Protein AF-A0A5B7V9D0-F1 (afdb_monomer)

Secondary structure (DSSP, 8-state):
-----------HHHHHHHTTPBPPPTTS---SS---BPPHHHHHHTHHHHHHHHHHHHHHHHHHHHH---------PPPEEEE-S-SSPPEEEE-HHHHHTSPPBPTTT-PBPEEPTT-

Mean predicted aligned error: 17.49 Å

Radius of gyration: 23.37 Å; Cα contacts (8 Å, |Δi|>4): 104; chains: 1; bounding box: 60×33×52 Å

Solvent-accessible surface area (backbone atoms only — not comparable to full-atom values): 7580 Å² total; per-residue (Å²): 140,86,81,82,81,74,84,82,68,87,48,71,59,55,56,25,48,77,74,62,25,42,51,64,59,94,83,56,83,85,76,76,92,76,67,56,49,74,37,72,70,51,46,61,76,40,43,70,61,52,50,53,50,51,58,56,46,48,59,54,48,55,56,50,59,74,69,56,74,76,86,67,86,70,71,86,48,79,66,36,40,29,30,37,90,50,90,75,62,51,73,48,77,41,39,57,62,64,60,69,76,48,87,49,63,36,96,81,83,66,43,63,46,39,80,38,94,92,97

Nearest PDB structures (foldseek):
  8dy7-assembly1_G  TM=3.493E-01  e=5.820E+00  Streptomyces venezuelae
  8jke-assembly1_G  TM=3.238E-01  e=8.431E+00  Streptomyces coelicolor A3(2)

Structure (mmCIF, N/CA/C/O backbone):
data_AF-A0A5B7V9D0-F1
#
_entry.id   AF-A0A5B7V9D0-F1
#
loop_
_atom_site.group_PDB
_atom_site.id
_atom_site.type_symbol
_atom_site.label_atom_id
_atom_site.label_alt_id
_atom_site.label_comp_id
_atom_site.label_asym_id
_atom_site.label_entity_id
_atom_site.label_seq_id
_atom_site.pdbx_PDB_ins_code
_atom_site.Cartn_x
_atom_site.Cartn_y
_atom_site.Cartn_z
_atom_site.occupancy
_atom_site.B_iso_or_equiv
_atom_site.auth_seq_id
_atom_site.auth_comp_id
_atom_site.auth_asym_id
_atom_site.auth_atom_id
_atom_site.pdbx_PDB_model_num
ATOM 1 N N . MET A 1 1 ? -43.481 -19.973 -16.300 1.00 34.50 1 MET A N 1
ATOM 2 C CA . MET A 1 1 ? -42.006 -20.054 -16.355 1.00 34.50 1 MET A CA 1
ATOM 3 C C . MET A 1 1 ? -41.466 -18.884 -15.557 1.00 34.50 1 MET A C 1
ATOM 5 O O . MET A 1 1 ? -41.600 -17.751 -15.993 1.00 34.50 1 MET A O 1
ATOM 9 N N . SER A 1 2 ? -41.018 -19.168 -14.335 1.00 39.28 2 SER A N 1
ATOM 10 C CA . SER A 1 2 ? -40.489 -18.188 -13.385 1.00 39.28 2 SER A CA 1
ATOM 11 C C . SER A 1 2 ? -38.986 -18.051 -13.614 1.00 39.28 2 SER A C 1
ATOM 13 O O . SER A 1 2 ? -38.296 -19.068 -13.671 1.00 39.28 2 SER A O 1
ATOM 15 N N . ALA A 1 3 ? -38.493 -16.824 -13.760 1.00 35.81 3 ALA A N 1
ATOM 16 C CA . ALA A 1 3 ? -37.072 -16.522 -13.667 1.00 35.81 3 ALA A CA 1
ATOM 17 C C . ALA A 1 3 ? -36.842 -15.879 -12.297 1.00 35.81 3 ALA A C 1
ATOM 19 O O . ALA A 1 3 ? -37.320 -14.777 -12.028 1.00 35.81 3 ALA A O 1
ATOM 20 N N . ALA A 1 4 ? -36.166 -16.622 -11.424 1.00 37.94 4 ALA A N 1
ATOM 21 C CA . ALA A 1 4 ? -35.742 -16.169 -10.113 1.00 37.94 4 ALA A CA 1
ATOM 22 C C . ALA A 1 4 ? -34.789 -14.976 -10.268 1.00 37.94 4 ALA A C 1
ATOM 24 O O . ALA A 1 4 ? -33.750 -15.088 -10.919 1.00 37.94 4 ALA A O 1
ATOM 25 N N . ALA A 1 5 ? -35.156 -13.841 -9.675 1.00 43.38 5 ALA A N 1
ATOM 26 C CA . ALA A 1 5 ? -34.247 -12.724 -9.486 1.00 43.38 5 ALA A CA 1
ATOM 27 C C . ALA A 1 5 ? -33.247 -13.120 -8.396 1.00 43.38 5 ALA A C 1
ATOM 29 O O . ALA A 1 5 ? -33.617 -13.342 -7.245 1.00 43.38 5 ALA A O 1
ATOM 30 N N . THR A 1 6 ? -31.995 -13.282 -8.801 1.00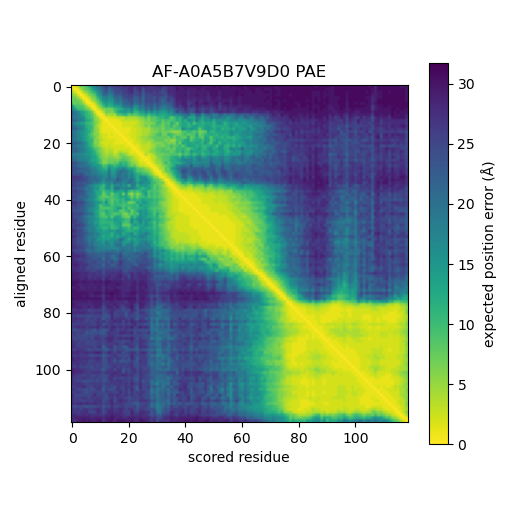 45.88 6 THR A N 1
ATOM 31 C CA . THR A 1 6 ? -30.872 -13.627 -7.940 1.00 45.88 6 THR A CA 1
ATOM 32 C C . THR A 1 6 ? -30.663 -12.544 -6.882 1.00 45.88 6 THR A C 1
ATOM 34 O O . THR A 1 6 ? -30.686 -11.352 -7.182 1.00 45.88 6 THR A O 1
ATOM 37 N N . ASP A 1 7 ? -30.462 -13.011 -5.656 1.00 46.22 7 ASP A N 1
ATOM 38 C CA . ASP A 1 7 ? -30.254 -12.294 -4.402 1.00 46.22 7 ASP A CA 1
ATOM 39 C C . ASP A 1 7 ? -29.370 -11.038 -4.549 1.00 46.22 7 ASP A C 1
ATOM 41 O O . ASP A 1 7 ? -28.152 -11.103 -4.755 1.00 46.22 7 ASP A O 1
ATOM 45 N N . ALA A 1 8 ? -30.005 -9.865 -4.495 1.00 44.28 8 ALA A N 1
ATOM 46 C CA . ALA A 1 8 ? -29.347 -8.572 -4.611 1.00 44.28 8 ALA A CA 1
ATOM 47 C C . ALA A 1 8 ? -28.701 -8.194 -3.270 1.00 44.28 8 ALA A C 1
ATOM 49 O O . ALA A 1 8 ? -29.288 -7.496 -2.449 1.00 44.28 8 ALA A O 1
ATOM 50 N N . GLY A 1 9 ? -27.475 -8.692 -3.103 1.00 45.41 9 GLY A N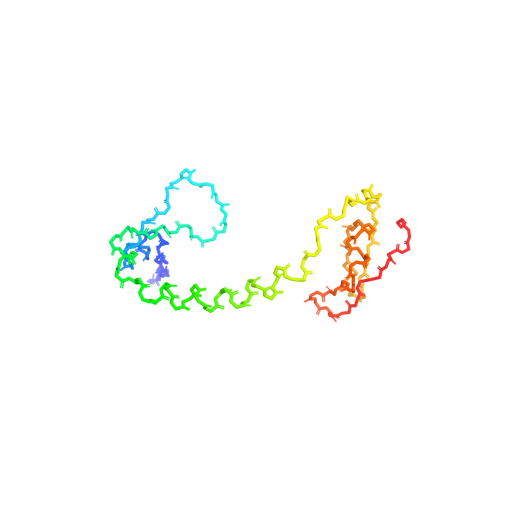 1
ATOM 51 C CA . GLY A 1 9 ? -26.400 -8.251 -2.215 1.00 45.41 9 GLY A CA 1
ATOM 52 C C . GLY A 1 9 ? -26.717 -7.191 -1.159 1.00 45.41 9 GLY A C 1
ATOM 53 O O . GLY A 1 9 ? -26.921 -6.012 -1.456 1.00 45.41 9 GLY A O 1
ATOM 54 N N . THR A 1 10 ? -26.590 -7.601 0.099 1.00 54.62 10 THR A N 1
ATOM 55 C CA . THR A 1 10 ? -26.489 -6.740 1.275 1.00 54.62 10 THR A CA 1
ATOM 56 C C . THR A 1 10 ? -25.542 -5.562 1.018 1.00 54.62 10 THR A C 1
ATOM 58 O O . THR A 1 10 ? -24.332 -5.729 0.857 1.00 54.62 10 THR A O 1
ATOM 61 N N . THR A 1 11 ? -26.084 -4.345 0.941 1.00 69.38 11 THR A N 1
ATOM 62 C CA . THR A 1 11 ? -25.272 -3.151 0.663 1.00 69.38 11 THR A CA 1
ATOM 63 C C . THR A 1 11 ? -24.327 -2.861 1.835 1.00 69.38 11 THR A C 1
ATOM 65 O O . THR A 1 11 ? -24.679 -3.057 2.996 1.00 69.38 11 THR A O 1
ATOM 68 N N . SER A 1 12 ? -23.125 -2.342 1.563 1.00 68.94 12 SER A N 1
ATOM 69 C CA . SER A 1 12 ? -22.139 -1.990 2.607 1.00 68.94 12 SER A CA 1
ATOM 70 C C . SER A 1 12 ? -22.708 -1.059 3.693 1.00 68.94 12 SER A C 1
ATOM 72 O O . SER A 1 12 ? -22.308 -1.150 4.850 1.00 68.94 12 SER A O 1
ATOM 74 N N . ALA A 1 13 ? -23.686 -0.214 3.350 1.00 74.81 13 ALA A N 1
ATOM 75 C CA . ALA A 1 13 ? -24.365 0.665 4.299 1.00 74.81 13 ALA A CA 1
ATOM 76 C C . ALA A 1 13 ? -25.325 -0.064 5.256 1.00 74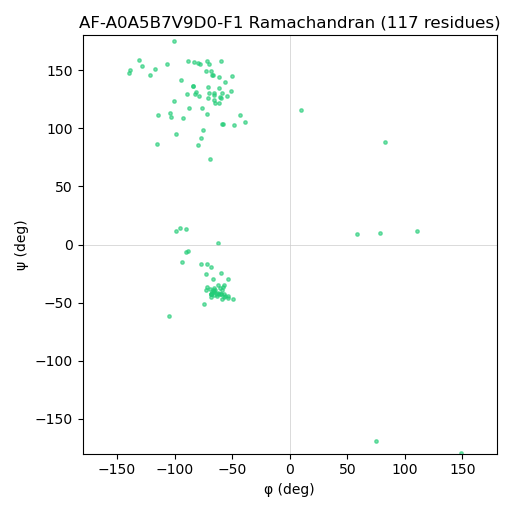.81 13 ALA A C 1
ATOM 78 O O . ALA A 1 13 ? -25.615 0.457 6.332 1.00 74.81 13 ALA A O 1
ATOM 79 N N . TYR A 1 14 ? -25.847 -1.228 4.863 1.00 81.06 14 TYR A N 1
ATOM 80 C CA . TYR A 1 14 ? -26.620 -2.097 5.746 1.00 81.06 14 TYR A CA 1
ATOM 81 C C . TYR A 1 14 ? -25.686 -2.815 6.723 1.00 81.06 14 TYR A C 1
ATOM 83 O O . TYR A 1 14 ? -25.868 -2.686 7.930 1.00 81.06 14 TYR A O 1
ATOM 91 N N . LEU A 1 15 ? -24.633 -3.462 6.204 1.00 78.00 15 LEU A N 1
ATOM 92 C CA . LEU A 1 15 ? -23.652 -4.187 7.023 1.00 78.00 15 LEU A CA 1
ATOM 93 C C . LEU A 1 15 ? -23.004 -3.280 8.070 1.00 78.00 15 LEU A C 1
ATOM 95 O O . LEU A 1 15 ? -22.894 -3.671 9.223 1.00 78.00 15 LEU A O 1
ATOM 99 N N . ALA A 1 16 ? -22.632 -2.049 7.696 1.00 77.38 16 ALA A N 1
ATOM 100 C CA . ALA A 1 16 ? -22.058 -1.089 8.636 1.00 77.38 16 ALA A CA 1
ATOM 101 C C . ALA A 1 16 ? -22.981 -0.843 9.840 1.00 77.38 16 ALA A C 1
ATOM 103 O O . ALA A 1 16 ? -22.521 -0.884 10.974 1.00 77.38 16 ALA A O 1
ATOM 104 N N . ARG A 1 17 ? -24.289 -0.660 9.617 1.00 84.38 17 ARG A N 1
ATOM 105 C CA . ARG A 1 17 ? -25.246 -0.434 10.712 1.00 84.38 17 ARG A CA 1
ATOM 106 C C . ARG A 1 17 ? -25.456 -1.672 11.572 1.00 84.38 17 ARG A C 1
ATOM 108 O O . ARG A 1 17 ? -25.592 -1.530 12.780 1.00 84.38 17 ARG A O 1
ATOM 115 N N . GLU A 1 18 ? -25.488 -2.853 10.960 1.00 83.12 18 GLU A N 1
ATOM 116 C CA . GLU A 1 18 ? -25.666 -4.127 11.667 1.00 83.12 18 GLU A CA 1
ATOM 117 C C . GLU A 1 18 ? -24.579 -4.347 12.726 1.00 83.12 18 GLU A C 1
ATOM 119 O O . GLU A 1 18 ? -24.871 -4.813 13.823 1.00 83.12 18 GLU A O 1
ATOM 124 N N . VAL A 1 19 ? -23.345 -3.923 12.438 1.00 80.75 19 VAL A N 1
ATOM 125 C CA . VAL A 1 19 ? -22.214 -4.008 13.376 1.00 80.75 19 VAL A CA 1
ATOM 126 C C . VAL A 1 19 ? -21.977 -2.721 14.187 1.00 80.75 19 VAL A C 1
ATOM 128 O O . VAL A 1 19 ? -20.918 -2.561 14.786 1.00 80.75 19 VAL A O 1
ATOM 131 N N . GLY A 1 20 ? -22.934 -1.783 14.205 1.00 78.25 20 GLY A N 1
ATOM 132 C CA . GLY A 1 20 ? -22.861 -0.548 15.005 1.00 78.25 20 GLY A CA 1
ATOM 133 C C . GLY A 1 20 ? -21.971 0.569 14.434 1.00 78.25 20 GLY A C 1
ATOM 134 O O . GLY A 1 20 ? -21.723 1.576 15.099 1.00 78.25 20 GLY A O 1
ATOM 135 N N . LEU A 1 21 ? -21.499 0.433 13.197 1.00 79.12 21 LEU A N 1
ATOM 136 C CA . LEU A 1 21 ? -20.672 1.430 12.520 1.00 79.12 21 LEU A CA 1
ATOM 137 C C . LEU A 1 21 ? -21.512 2.471 11.771 1.00 79.12 21 LEU A C 1
ATOM 139 O O . LEU A 1 21 ? -22.648 2.229 11.351 1.00 79.12 21 LEU A O 1
ATOM 143 N N . LEU A 1 22 ? -20.911 3.638 11.528 1.00 79.69 22 LEU A N 1
ATOM 144 C CA . LEU A 1 22 ? -21.506 4.647 10.657 1.00 79.69 22 LEU A CA 1
ATOM 145 C C . LEU A 1 22 ? -21.207 4.327 9.186 1.00 79.69 22 LEU A C 1
ATOM 147 O O . LEU A 1 22 ? -20.043 4.118 8.833 1.00 79.69 22 LEU A O 1
ATOM 151 N N . PRO A 1 23 ? -22.224 4.310 8.305 1.00 77.38 23 PRO A N 1
ATOM 152 C CA . PRO A 1 23 ? -21.996 4.150 6.877 1.00 77.38 23 PRO A CA 1
ATOM 153 C C . PRO A 1 23 ? -21.285 5.389 6.300 1.00 77.38 23 PRO A C 1
ATOM 155 O O . PRO A 1 23 ? -21.525 6.503 6.779 1.00 77.38 23 PRO A O 1
ATOM 158 N N . PRO A 1 24 ? -20.465 5.227 5.246 1.00 70.88 24 PRO A N 1
ATOM 159 C CA . PRO A 1 24 ? -19.797 6.351 4.597 1.00 70.88 24 PRO A CA 1
ATOM 160 C C . PRO A 1 24 ? -20.819 7.337 4.020 1.00 70.88 24 PRO A C 1
ATOM 162 O O . PRO A 1 24 ? -21.870 6.939 3.499 1.00 70.88 24 PRO A O 1
ATOM 165 N N . ARG A 1 25 ? -20.511 8.635 4.076 1.00 73.38 25 ARG A N 1
ATOM 166 C CA . ARG A 1 25 ? -21.311 9.657 3.397 1.00 73.38 25 ARG A CA 1
ATOM 167 C C . ARG A 1 25 ? -21.053 9.564 1.901 1.00 73.38 25 ARG A C 1
ATOM 169 O O . ARG A 1 25 ? -19.958 9.250 1.446 1.00 73.38 25 ARG A O 1
ATOM 176 N N . ARG A 1 26 ? -22.062 9.917 1.104 1.00 67.38 26 ARG A N 1
ATOM 177 C CA . ARG A 1 26 ? -21.962 9.890 -0.365 1.00 67.38 26 ARG A CA 1
ATOM 178 C C . ARG A 1 26 ? -20.852 10.801 -0.914 1.00 67.38 26 ARG A C 1
ATOM 180 O O . ARG A 1 26 ? -20.382 10.574 -2.021 1.00 67.38 26 ARG A O 1
ATOM 187 N N . SER A 1 27 ? -20.475 11.831 -0.160 1.00 70.62 27 SER A N 1
ATOM 188 C CA . SER A 1 27 ? -19.430 12.801 -0.493 1.00 70.62 27 SER A CA 1
ATOM 189 C C . SER A 1 27 ? -18.026 12.396 -0.040 1.00 70.62 27 SER A C 1
ATOM 191 O O . SER A 1 27 ? -17.085 13.131 -0.328 1.00 70.62 27 SER A O 1
ATOM 193 N N . ASP A 1 28 ? -17.874 11.298 0.703 1.00 63.88 28 ASP A N 1
ATOM 194 C CA . ASP A 1 28 ? -16.568 10.909 1.228 1.00 63.88 28 ASP A CA 1
ATOM 195 C C . ASP A 1 28 ? -15.667 10.418 0.078 1.00 63.88 28 ASP A C 1
ATOM 197 O O . ASP A 1 28 ? -16.134 9.679 -0.798 1.00 63.88 28 ASP A O 1
ATOM 201 N N . PRO A 1 29 ? -14.387 10.835 0.031 1.00 55.28 29 PRO A N 1
ATOM 202 C CA . PRO A 1 29 ? -13.472 10.423 -1.024 1.00 55.28 29 PRO A CA 1
ATOM 203 C C . PRO A 1 29 ? -13.329 8.898 -1.036 1.00 55.28 29 PRO A C 1
ATOM 205 O O . PRO A 1 29 ? -13.018 8.266 -0.027 1.00 55.28 29 PRO A O 1
ATOM 208 N N . PHE A 1 30 ? -13.573 8.297 -2.201 1.00 53.78 30 PHE A N 1
ATOM 209 C CA . PHE A 1 30 ? -13.547 6.849 -2.366 1.00 53.78 30 PHE A CA 1
ATOM 210 C C . PHE A 1 30 ? -12.102 6.333 -2.384 1.00 53.78 30 PHE A C 1
ATOM 212 O O . PHE A 1 30 ? -11.433 6.363 -3.417 1.00 53.78 30 PHE A O 1
ATOM 219 N N . VAL A 1 31 ? -11.625 5.836 -1.242 1.00 53.69 31 VAL A N 1
ATOM 220 C CA . VAL A 1 31 ? -10.353 5.111 -1.121 1.00 53.69 31 VAL A CA 1
ATOM 221 C C . VAL A 1 31 ? -10.662 3.669 -0.709 1.00 53.69 31 VAL A C 1
ATOM 223 O O . VAL A 1 31 ? -10.713 3.331 0.467 1.00 53.69 31 VAL A O 1
ATOM 226 N N . GLY A 1 32 ? -10.926 2.801 -1.689 1.00 56.44 32 GLY A N 1
ATOM 227 C CA . GLY A 1 32 ? -11.216 1.382 -1.441 1.00 56.44 32 GLY A CA 1
ATOM 228 C C . GLY A 1 32 ? -12.619 1.093 -0.880 1.00 56.44 32 GLY A C 1
ATOM 229 O O . GLY A 1 32 ? -13.523 1.926 -0.920 1.00 56.44 32 GLY A O 1
ATOM 230 N N . ARG A 1 33 ? -12.837 -0.151 -0.426 1.00 48.91 33 ARG A N 1
ATOM 231 C CA . ARG A 1 33 ? -14.149 -0.638 0.030 1.00 48.91 33 ARG A CA 1
ATOM 232 C C . ARG A 1 33 ? -14.290 -0.441 1.546 1.00 48.91 33 ARG A C 1
ATOM 234 O O . ARG A 1 33 ? -13.702 -1.197 2.303 1.00 48.91 33 ARG A O 1
ATOM 241 N N . ALA A 1 34 ? -15.141 0.514 1.925 1.00 51.44 34 ALA A N 1
ATOM 242 C CA . ALA A 1 34 ? -15.694 0.771 3.262 1.00 51.44 34 ALA A CA 1
ATOM 243 C C . ALA A 1 34 ? -14.822 1.581 4.247 1.00 51.44 34 ALA A C 1
ATOM 245 O O . ALA A 1 34 ? -14.153 1.039 5.119 1.00 51.44 34 ALA A O 1
ATOM 246 N N . HIS A 1 35 ? -14.955 2.912 4.187 1.00 58.03 35 HIS A N 1
ATOM 247 C CA . HIS A 1 35 ? -14.794 3.757 5.372 1.00 58.03 35 HIS A CA 1
ATOM 248 C C . HIS A 1 35 ? -16.058 3.639 6.225 1.00 58.03 35 HIS A C 1
ATOM 250 O O . HIS A 1 35 ? -17.034 4.356 6.019 1.00 58.03 35 HIS A O 1
ATOM 256 N N . SER A 1 36 ? -16.056 2.704 7.162 1.00 61.19 36 SER A N 1
ATOM 257 C CA . SER A 1 36 ? -17.032 2.678 8.245 1.00 61.19 36 SER A CA 1
ATOM 258 C C . SER A 1 36 ? -16.342 3.169 9.509 1.00 61.19 36 SER A C 1
ATOM 260 O O . SER A 1 36 ? -15.388 2.555 9.982 1.00 61.19 36 SER A O 1
ATOM 262 N N . ILE A 1 37 ? -16.779 4.328 9.997 1.00 70.75 37 ILE A N 1
ATOM 263 C CA . ILE A 1 37 ? -16.205 4.976 11.177 1.00 70.75 37 ILE A CA 1
ATOM 264 C C . ILE A 1 37 ? -16.808 4.314 12.418 1.00 70.75 37 ILE A C 1
ATOM 266 O O . ILE A 1 37 ? -18.029 4.145 12.507 1.00 70.75 37 ILE A O 1
ATOM 270 N N . LEU A 1 38 ? -15.943 3.938 13.361 1.00 79.25 38 LEU A N 1
ATOM 271 C CA . LEU A 1 38 ? -16.338 3.455 14.680 1.00 79.25 38 LEU A CA 1
ATOM 272 C C . LEU A 1 38 ? -16.888 4.643 15.480 1.00 79.25 38 LEU A C 1
ATOM 274 O O . LEU A 1 38 ? -16.235 5.679 15.571 1.00 79.25 38 LEU A O 1
ATOM 278 N N . THR A 1 39 ? -18.100 4.523 16.019 1.00 82.25 39 THR A N 1
ATOM 279 C CA . THR A 1 39 ? -18.635 5.543 16.935 1.00 82.25 39 THR A CA 1
ATOM 280 C C . THR A 1 39 ? -17.905 5.476 18.274 1.00 82.25 39 THR A C 1
ATOM 282 O O . THR A 1 39 ? -17.402 4.415 18.633 1.00 82.25 39 THR A O 1
ATOM 285 N N . ASP A 1 40 ? -17.909 6.559 19.055 1.00 84.88 40 ASP A N 1
ATOM 286 C CA . ASP A 1 40 ? -17.287 6.568 20.391 1.00 84.88 40 ASP A CA 1
ATOM 287 C C . ASP A 1 40 ? -17.867 5.478 21.309 1.00 84.88 40 ASP A C 1
ATOM 289 O O . ASP A 1 40 ? -17.154 4.860 22.096 1.00 84.88 40 ASP A O 1
ATOM 293 N N . THR A 1 41 ? -19.165 5.191 21.178 1.00 86.50 41 THR A N 1
ATOM 294 C CA . THR A 1 41 ? -19.840 4.141 21.950 1.00 86.50 41 THR A CA 1
ATOM 295 C C . THR A 1 41 ? -19.368 2.739 21.563 1.00 86.50 41 THR A C 1
ATOM 297 O O . THR A 1 41 ? -19.131 1.911 22.441 1.00 86.50 41 THR A O 1
ATOM 300 N N . GLU A 1 42 ? -19.206 2.457 20.268 1.00 87.56 42 GLU A N 1
ATOM 301 C CA . GLU A 1 42 ? -18.647 1.174 19.825 1.00 87.56 42 GLU A CA 1
ATOM 302 C C . GLU A 1 42 ? -17.147 1.083 20.129 1.00 87.56 42 GLU A C 1
ATOM 304 O O . GLU A 1 42 ? -16.676 0.032 20.552 1.00 87.56 42 GLU A O 1
ATOM 309 N N . ALA A 1 43 ? -16.402 2.185 20.015 1.00 85.75 43 ALA A N 1
ATOM 310 C CA . ALA A 1 43 ? -15.001 2.243 20.422 1.00 85.75 43 ALA A CA 1
ATOM 311 C C . ALA A 1 43 ? -14.840 1.870 21.898 1.00 85.75 43 ALA A C 1
ATOM 313 O O . ALA A 1 43 ? -14.017 1.017 22.224 1.00 85.75 43 ALA A O 1
ATOM 314 N N . ALA A 1 44 ? -15.697 2.413 22.769 1.00 91.19 44 ALA A N 1
ATOM 315 C CA . ALA A 1 44 ? -15.714 2.064 24.183 1.00 91.19 44 ALA A CA 1
ATOM 316 C C . ALA A 1 44 ? -15.981 0.565 24.409 1.00 91.19 44 ALA A C 1
ATOM 318 O O . ALA A 1 44 ? -15.292 -0.059 25.217 1.00 91.19 44 ALA A O 1
ATOM 319 N N . ARG A 1 45 ? -16.924 -0.036 23.664 1.00 92.81 45 ARG A N 1
ATOM 320 C CA . ARG A 1 45 ? -17.229 -1.478 23.747 1.00 92.81 45 ARG A CA 1
ATOM 321 C C . ARG A 1 45 ? -16.024 -2.352 23.392 1.00 92.81 45 ARG A C 1
ATOM 323 O O . ARG A 1 45 ? -15.837 -3.396 24.008 1.00 92.81 45 ARG A O 1
ATOM 330 N N . TRP A 1 46 ? -15.222 -1.937 22.415 1.00 90.62 46 TRP A N 1
ATOM 331 C CA . TRP A 1 46 ? -14.090 -2.715 21.900 1.00 90.62 46 TRP A CA 1
ATOM 332 C C . TRP A 1 46 ? -12.728 -2.292 22.468 1.00 90.62 46 TRP A C 1
ATOM 334 O O . TRP A 1 46 ? -11.703 -2.750 21.964 1.00 90.62 46 TRP A O 1
ATOM 344 N N . THR A 1 47 ? -12.699 -1.465 23.519 1.00 94.00 47 THR A N 1
ATOM 345 C CA . THR A 1 47 ? -11.469 -0.872 24.082 1.00 94.00 47 THR A CA 1
ATOM 346 C C . THR A 1 47 ? -10.368 -1.901 24.342 1.00 94.00 47 THR A C 1
ATOM 348 O O . THR A 1 47 ? -9.226 -1.692 23.934 1.00 94.00 47 THR A O 1
ATOM 351 N N . ASP A 1 48 ? -10.699 -3.035 24.961 1.00 93.81 48 ASP A N 1
ATOM 352 C CA . ASP A 1 48 ? -9.710 -4.063 25.311 1.00 93.81 48 ASP A CA 1
ATOM 353 C C . ASP A 1 48 ? -9.108 -4.731 24.065 1.00 93.81 48 ASP A C 1
ATOM 355 O O . ASP A 1 48 ? -7.903 -4.973 23.994 1.00 93.81 48 ASP A O 1
ATOM 359 N N . VAL A 1 49 ? -9.937 -4.984 23.047 1.00 94.75 49 VAL A N 1
ATOM 360 C CA . VAL A 1 49 ? -9.504 -5.570 21.769 1.00 94.75 49 VAL A CA 1
ATOM 361 C C . VAL A 1 49 ? -8.630 -4.586 20.999 1.00 94.75 49 VAL A C 1
ATOM 363 O O . VAL A 1 49 ? -7.575 -4.973 20.502 1.00 94.75 49 VAL A O 1
ATOM 366 N N . ILE A 1 50 ? -9.039 -3.316 20.931 1.00 89.81 50 ILE A N 1
ATOM 367 C CA . ILE A 1 50 ? -8.257 -2.244 20.303 1.00 89.81 50 ILE A CA 1
ATOM 368 C C . ILE A 1 50 ? -6.895 -2.130 20.994 1.00 89.81 50 ILE A C 1
ATOM 370 O O . ILE A 1 50 ? -5.870 -2.168 20.324 1.00 89.81 50 ILE A O 1
ATOM 374 N N . THR A 1 51 ? -6.873 -2.119 22.329 1.00 92.69 51 THR A N 1
ATOM 375 C CA . THR A 1 51 ? -5.635 -2.050 23.122 1.00 92.69 51 THR A CA 1
ATOM 376 C C . THR A 1 51 ? -4.709 -3.237 22.840 1.00 92.69 51 THR A C 1
ATOM 378 O O . THR A 1 51 ? -3.502 -3.060 22.672 1.00 92.69 51 THR A O 1
ATOM 381 N N . ALA A 1 52 ? -5.251 -4.455 22.746 1.00 91.06 52 ALA A N 1
ATOM 382 C CA . ALA A 1 52 ? -4.463 -5.641 22.413 1.00 91.06 52 ALA A CA 1
ATOM 383 C C . ALA A 1 52 ? -3.894 -5.585 20.982 1.00 91.06 52 ALA A C 1
ATOM 385 O O . ALA A 1 52 ? -2.740 -5.960 20.758 1.00 91.06 52 ALA A O 1
ATOM 386 N N . LEU A 1 53 ? -4.683 -5.099 20.018 1.00 90.50 53 LEU A N 1
ATOM 387 C CA . LEU A 1 53 ? -4.243 -4.909 18.636 1.00 90.50 53 LEU A CA 1
ATOM 388 C C . LEU A 1 53 ? -3.161 -3.834 18.529 1.00 90.50 53 LEU A C 1
ATOM 390 O O . LEU A 1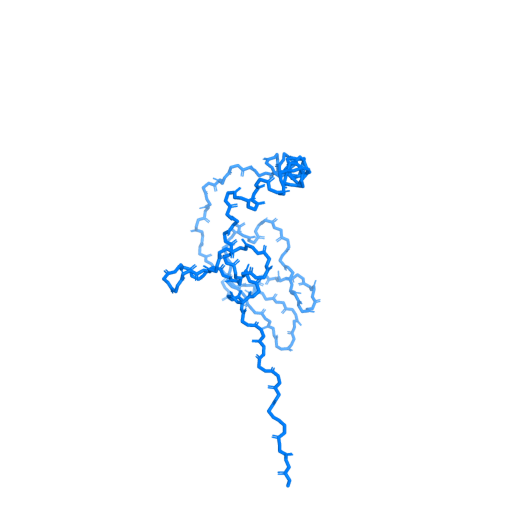 53 ? -2.162 -4.068 17.855 1.00 90.50 53 LEU A O 1
ATOM 394 N N . ASP A 1 54 ? -3.311 -2.708 19.225 1.00 89.50 54 ASP A N 1
ATOM 395 C CA . ASP A 1 54 ? -2.314 -1.635 19.257 1.00 89.50 54 ASP A CA 1
ATOM 396 C C . ASP A 1 54 ? -0.995 -2.118 19.868 1.00 89.50 54 ASP A C 1
ATOM 398 O O . ASP A 1 54 ? 0.076 -1.847 19.324 1.00 89.50 54 ASP A O 1
ATOM 402 N N . ALA A 1 55 ? -1.051 -2.906 20.946 1.00 87.44 55 ALA A N 1
ATOM 403 C CA . ALA A 1 55 ? 0.138 -3.511 21.542 1.00 87.44 55 ALA A CA 1
ATOM 404 C C . ALA A 1 55 ? 0.859 -4.458 20.563 1.00 87.44 55 ALA A C 1
ATOM 406 O O . ALA A 1 55 ? 2.085 -4.412 20.440 1.00 87.44 55 ALA A O 1
ATOM 407 N N . ALA A 1 56 ? 0.115 -5.286 19.823 1.00 84.44 56 ALA A N 1
ATOM 408 C CA . ALA A 1 56 ? 0.683 -6.164 18.799 1.00 84.44 56 ALA A CA 1
ATOM 409 C C . ALA A 1 56 ? 1.241 -5.377 17.598 1.00 84.44 56 ALA A C 1
ATOM 411 O O . ALA A 1 56 ? 2.322 -5.687 17.087 1.00 84.44 56 ALA A O 1
ATOM 412 N N . ALA A 1 57 ? 0.526 -4.338 17.161 1.00 79.56 57 ALA A N 1
ATOM 413 C CA . ALA A 1 57 ? 0.931 -3.464 16.071 1.00 79.56 57 ALA A CA 1
ATOM 414 C C . ALA A 1 57 ? 2.191 -2.670 16.426 1.00 79.56 57 ALA A C 1
ATOM 416 O O . ALA A 1 57 ? 3.054 -2.516 15.568 1.00 79.56 57 ALA A O 1
ATOM 417 N N . ALA A 1 58 ? 2.352 -2.228 17.676 1.00 79.44 58 ALA A N 1
ATOM 418 C CA . ALA A 1 58 ? 3.532 -1.498 18.133 1.00 79.44 58 ALA A CA 1
ATOM 419 C C . ALA A 1 58 ? 4.828 -2.302 17.940 1.00 79.44 58 ALA A C 1
ATOM 421 O O . ALA A 1 58 ? 5.830 -1.746 17.495 1.00 79.44 58 ALA A O 1
ATOM 422 N N . VAL A 1 59 ? 4.800 -3.618 18.177 1.00 74.25 59 VAL A N 1
ATOM 423 C CA . VAL A 1 59 ? 5.956 -4.506 17.948 1.00 74.25 59 VAL A CA 1
ATOM 424 C C . VAL A 1 59 ? 6.344 -4.542 16.466 1.00 74.25 59 VAL A C 1
ATOM 426 O O . VAL A 1 59 ? 7.521 -4.433 16.122 1.00 74.25 59 VAL A O 1
ATOM 429 N N . GLN A 1 60 ? 5.356 -4.648 15.574 1.00 68.94 60 GLN A N 1
ATOM 430 C CA . GLN A 1 60 ? 5.577 -4.672 14.124 1.00 68.94 60 GLN A CA 1
ATOM 431 C C . GLN A 1 60 ? 5.974 -3.296 13.579 1.00 68.94 60 GLN A C 1
ATOM 433 O O . GLN A 1 60 ? 6.848 -3.194 12.722 1.00 68.94 60 GLN A O 1
ATOM 438 N N . LEU A 1 61 ? 5.368 -2.228 14.098 1.00 68.62 61 LEU A N 1
ATOM 439 C CA . LEU A 1 61 ? 5.660 -0.853 13.716 1.00 68.62 61 LEU A CA 1
ATOM 440 C C . LEU A 1 61 ? 7.077 -0.468 14.132 1.00 68.62 61 LEU A C 1
ATOM 442 O O . LEU A 1 61 ? 7.787 0.149 13.348 1.00 68.62 61 LEU A O 1
ATOM 446 N N . GLN A 1 62 ? 7.524 -0.871 15.320 1.00 61.97 62 GLN A N 1
ATOM 447 C CA . GLN A 1 62 ? 8.890 -0.626 15.767 1.00 61.97 62 GLN A CA 1
ATOM 448 C C . GLN A 1 62 ? 9.911 -1.367 14.891 1.00 61.97 62 GLN A C 1
ATOM 450 O O . GLN A 1 62 ? 10.929 -0.782 14.523 1.00 61.97 62 GLN A O 1
ATOM 455 N N . ALA A 1 63 ? 9.608 -2.602 14.477 1.00 61.03 63 ALA A N 1
ATOM 456 C CA . ALA A 1 63 ? 10.418 -3.324 13.497 1.00 61.03 63 ALA A CA 1
ATOM 457 C C . ALA A 1 63 ? 10.428 -2.623 12.124 1.00 61.03 63 ALA A C 1
ATOM 459 O O . ALA A 1 63 ? 11.486 -2.464 11.522 1.00 61.03 63 ALA A O 1
ATOM 460 N N . ALA A 1 64 ? 9.278 -2.136 11.650 1.00 59.94 64 ALA A N 1
ATOM 461 C CA . ALA A 1 64 ? 9.161 -1.445 10.367 1.00 59.94 64 ALA A CA 1
ATOM 462 C C . ALA A 1 64 ? 9.863 -0.075 10.358 1.00 59.94 64 ALA A C 1
ATOM 464 O O . ALA A 1 64 ? 10.571 0.244 9.406 1.00 59.94 64 ALA A O 1
ATOM 465 N N . VAL A 1 65 ? 9.725 0.722 11.422 1.00 59.94 65 VAL A N 1
ATOM 466 C CA . VAL A 1 65 ? 10.365 2.043 11.558 1.00 59.94 65 VAL A CA 1
ATOM 467 C C . VAL A 1 65 ? 11.890 1.921 11.555 1.00 59.94 65 VAL A C 1
ATOM 469 O O . VAL A 1 65 ? 12.557 2.773 10.977 1.00 59.94 65 VAL A O 1
ATOM 472 N N . GLN A 1 66 ? 12.457 0.850 12.119 1.00 56.97 66 GLN A N 1
ATOM 473 C CA . GLN A 1 66 ? 13.905 0.618 12.050 1.00 56.97 66 GLN A CA 1
ATOM 474 C C . GLN A 1 66 ? 14.406 0.195 10.661 1.00 56.97 66 GLN A C 1
ATOM 476 O O . GLN A 1 66 ? 15.600 0.304 10.393 1.00 56.97 66 GLN A O 1
ATOM 481 N N . MET A 1 67 ? 13.523 -0.254 9.766 1.00 55.50 67 MET A N 1
ATOM 482 C CA . MET A 1 67 ? 13.891 -0.682 8.412 1.00 55.50 67 MET A CA 1
ATOM 483 C C . MET A 1 67 ? 13.762 0.421 7.355 1.00 55.50 67 MET A C 1
ATOM 485 O O . MET A 1 67 ? 14.298 0.267 6.257 1.00 55.50 67 MET A O 1
ATOM 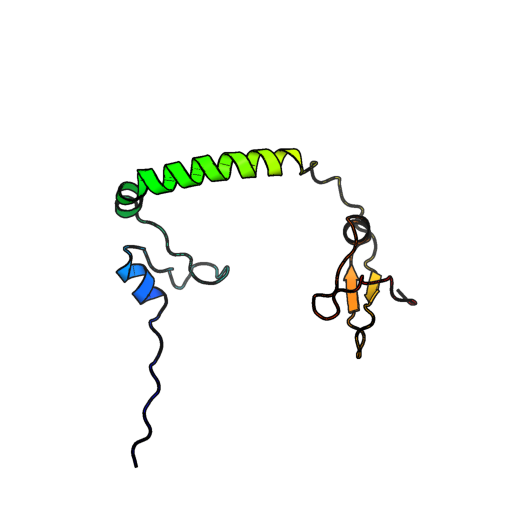489 N N . VAL A 1 68 ? 13.070 1.527 7.646 1.00 54.59 68 VAL A N 1
ATOM 490 C CA . VAL A 1 68 ? 12.856 2.603 6.669 1.00 54.59 68 VAL A CA 1
ATOM 491 C C . VAL A 1 68 ? 13.862 3.727 6.906 1.00 54.59 68 VAL A C 1
ATOM 493 O O . VAL A 1 68 ? 13.645 4.631 7.711 1.00 54.59 68 VAL A O 1
ATOM 496 N N . GLU A 1 69 ? 14.973 3.691 6.170 1.00 53.78 69 GLU A N 1
ATOM 497 C CA . GLU A 1 69 ? 15.814 4.875 5.985 1.00 53.78 69 GLU A CA 1
ATOM 498 C C . GLU A 1 69 ? 14.970 6.021 5.402 1.00 53.78 69 GLU A C 1
ATOM 500 O O . GLU A 1 69 ? 14.134 5.805 4.519 1.00 53.78 69 GLU A O 1
ATOM 505 N N . ALA A 1 70 ? 15.191 7.248 5.890 1.00 57.72 70 ALA A N 1
ATOM 506 C CA . ALA A 1 70 ? 14.516 8.437 5.376 1.00 57.72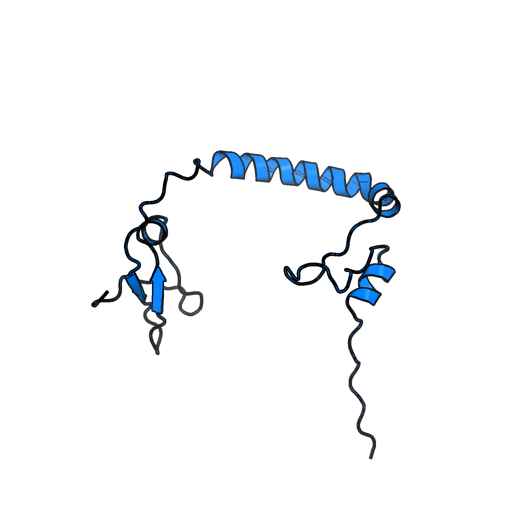 70 ALA A CA 1
ATOM 507 C C . ALA A 1 70 ? 14.620 8.495 3.839 1.00 57.72 70 ALA A C 1
ATOM 509 O O . ALA A 1 70 ? 15.662 8.104 3.299 1.00 57.72 70 ALA A O 1
ATOM 510 N N . PRO A 1 71 ? 13.595 8.999 3.120 1.00 57.22 71 PRO A N 1
ATOM 511 C CA . PRO A 1 71 ? 13.633 9.059 1.667 1.00 57.22 71 PRO A CA 1
ATOM 512 C C . PRO A 1 71 ? 14.851 9.873 1.231 1.00 57.22 71 PRO A C 1
ATOM 514 O O . PRO A 1 71 ? 14.866 11.101 1.323 1.00 57.22 71 PRO A O 1
ATOM 517 N N . ARG A 1 72 ? 15.899 9.188 0.764 1.00 58.12 72 ARG A N 1
ATOM 518 C CA . ARG A 1 72 ? 17.005 9.843 0.0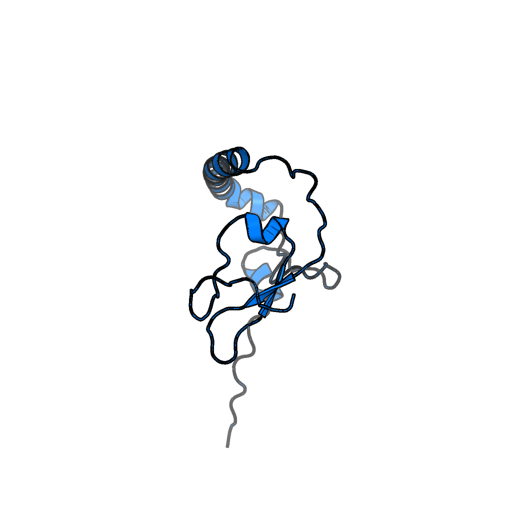70 1.00 58.12 72 ARG A CA 1
ATOM 519 C C . ARG A 1 72 ? 16.375 10.528 -1.133 1.00 58.12 72 ARG A C 1
ATOM 521 O O . ARG A 1 72 ? 15.577 9.900 -1.828 1.00 58.12 72 ARG A O 1
ATOM 528 N N . THR A 1 73 ? 16.678 11.806 -1.347 1.00 56.69 73 THR A N 1
ATOM 529 C CA . THR A 1 73 ? 16.184 12.579 -2.492 1.00 56.69 73 THR A CA 1
ATOM 530 C C . THR A 1 73 ? 16.407 11.761 -3.763 1.00 56.69 73 THR A C 1
ATOM 532 O O . THR A 1 73 ? 17.532 11.572 -4.226 1.00 56.69 73 THR A O 1
ATOM 535 N N . ALA A 1 74 ? 15.335 11.148 -4.270 1.00 58.41 74 ALA A N 1
ATOM 536 C CA . ALA A 1 74 ? 15.462 10.173 -5.336 1.00 58.41 74 ALA A CA 1
ATOM 537 C C . ALA A 1 74 ? 15.960 10.903 -6.583 1.00 58.41 74 ALA A C 1
ATOM 539 O O . ALA A 1 74 ? 15.393 11.922 -6.986 1.00 58.41 74 ALA A O 1
ATOM 540 N N . ARG A 1 75 ? 17.010 10.376 -7.222 1.00 59.44 75 ARG A N 1
ATOM 541 C CA . ARG A 1 75 ? 17.361 10.780 -8.585 1.00 59.44 75 ARG A CA 1
ATOM 542 C C . ARG A 1 75 ? 16.146 10.486 -9.466 1.00 59.44 75 ARG A C 1
ATOM 544 O O . ARG A 1 75 ? 15.881 9.332 -9.799 1.00 59.44 75 ARG A O 1
ATOM 551 N N . SER A 1 76 ? 15.399 11.527 -9.829 1.00 61.16 76 SER A N 1
ATOM 552 C CA . SER A 1 76 ? 14.360 11.471 -10.858 1.00 61.16 76 SER A CA 1
ATOM 553 C C . SER A 1 76 ? 15.038 11.282 -12.219 1.00 61.16 76 SER A C 1
ATOM 555 O O . SER A 1 76 ? 15.176 12.221 -12.998 1.00 61.16 76 SER A O 1
ATOM 557 N N . GLY A 1 77 ? 15.542 10.076 -12.476 1.00 73.00 77 GLY A N 1
ATOM 558 C CA . GLY A 1 77 ? 16.054 9.684 -13.783 1.00 73.00 77 GLY A CA 1
ATOM 559 C C . GLY A 1 77 ? 14.915 9.362 -14.749 1.00 73.00 77 GLY A C 1
ATOM 560 O O . GLY A 1 77 ? 13.819 8.978 -14.329 1.00 73.00 77 GLY A O 1
ATOM 561 N N . THR A 1 78 ? 15.185 9.496 -16.047 1.00 87.06 78 THR A N 1
ATOM 562 C CA . THR A 1 78 ? 14.274 9.082 -17.121 1.00 87.06 78 THR A CA 1
ATOM 563 C C . THR A 1 78 ? 13.826 7.637 -16.904 1.00 87.06 78 THR A C 1
ATOM 565 O O . THR A 1 78 ? 14.644 6.758 -16.624 1.00 87.06 78 THR A O 1
ATOM 568 N N . ARG A 1 79 ? 12.514 7.397 -17.002 1.00 91.81 79 ARG A N 1
ATOM 569 C CA . ARG A 1 79 ? 11.949 6.050 -16.869 1.00 91.81 79 ARG A CA 1
ATOM 570 C C . ARG A 1 79 ? 12.401 5.169 -18.030 1.00 91.81 79 ARG A C 1
ATOM 572 O O . ARG A 1 79 ? 12.523 5.653 -19.151 1.00 91.81 79 ARG A O 1
ATOM 579 N N . PHE A 1 80 ? 12.600 3.885 -17.758 1.00 92.88 80 PHE A N 1
ATOM 580 C CA . PHE A 1 80 ? 12.936 2.894 -18.774 1.00 92.88 80 PHE A CA 1
ATOM 581 C C . PHE A 1 80 ? 12.054 1.652 -18.659 1.00 92.88 80 PHE A C 1
ATOM 583 O O . PHE A 1 80 ? 11.465 1.365 -17.611 1.00 92.88 80 PHE A O 1
ATOM 590 N N . ALA A 1 81 ? 11.962 0.910 -19.762 1.00 95.94 81 ALA A N 1
ATOM 591 C CA . ALA A 1 81 ? 11.125 -0.271 -19.850 1.00 95.94 81 ALA A CA 1
ATOM 592 C C . ALA A 1 81 ? 11.839 -1.506 -19.290 1.00 95.94 81 ALA A C 1
ATOM 594 O O . ALA A 1 81 ? 12.993 -1.787 -19.615 1.00 95.94 81 ALA A O 1
ATOM 595 N N . ILE A 1 82 ? 11.108 -2.294 -18.513 1.00 96.25 82 ILE A N 1
ATOM 596 C CA . ILE A 1 82 ? 11.478 -3.648 -18.100 1.00 96.25 82 ILE A CA 1
ATOM 597 C C . ILE A 1 82 ? 10.452 -4.640 -18.656 1.00 96.25 82 ILE A C 1
ATOM 599 O O . ILE A 1 82 ? 9.290 -4.278 -18.855 1.00 96.25 82 ILE A O 1
ATOM 603 N N . ALA A 1 83 ? 10.863 -5.879 -18.925 1.00 96.81 83 ALA A N 1
ATOM 604 C CA . ALA A 1 83 ? 10.012 -6.933 -19.467 1.00 96.81 83 ALA A CA 1
ATOM 605 C C . ALA A 1 83 ? 10.273 -8.300 -18.818 1.00 96.81 83 ALA A C 1
ATOM 607 O O . ALA A 1 83 ? 11.399 -8.604 -18.427 1.00 96.81 83 ALA A O 1
ATOM 608 N N . CYS A 1 84 ? 9.226 -9.117 -18.708 1.00 96.06 84 CYS A N 1
ATOM 609 C CA . CYS A 1 84 ? 9.330 -10.523 -18.308 1.00 96.06 84 CYS A CA 1
ATOM 610 C C . CYS A 1 84 ? 9.248 -11.457 -19.530 1.00 96.06 84 CYS A C 1
ATOM 612 O O . CYS A 1 84 ? 8.970 -11.017 -20.645 1.00 96.06 84 CYS A O 1
ATOM 614 N N . GLU A 1 85 ? 9.430 -12.757 -19.298 1.00 92.94 85 GLU A N 1
ATOM 615 C CA . GLU A 1 85 ? 9.453 -13.809 -20.331 1.00 92.94 85 GLU A CA 1
ATOM 616 C C . GLU A 1 85 ? 8.069 -14.423 -20.624 1.00 92.94 85 GLU A C 1
ATOM 618 O O . GLU A 1 85 ? 7.966 -15.463 -21.268 1.00 92.94 85 GLU A O 1
ATOM 623 N N . CYS A 1 86 ? 6.981 -13.797 -20.157 1.00 95.12 86 CYS A N 1
ATOM 624 C CA . CYS A 1 86 ? 5.632 -14.237 -20.523 1.00 95.12 86 CYS A CA 1
ATOM 625 C C . CYS A 1 86 ? 5.426 -14.179 -22.045 1.00 95.12 86 CYS A C 1
ATOM 627 O O . CYS A 1 86 ? 6.064 -13.389 -22.738 1.00 95.12 86 CYS A O 1
ATOM 629 N N . VAL A 1 87 ? 4.455 -14.943 -22.548 1.00 94.31 87 VAL A N 1
ATOM 630 C CA . VAL A 1 87 ? 3.961 -14.820 -23.924 1.00 94.31 87 VAL A CA 1
ATOM 631 C C . VAL A 1 87 ? 2.498 -14.347 -23.876 1.00 94.31 87 VAL A C 1
ATOM 633 O O . VAL A 1 87 ? 1.651 -15.106 -23.407 1.00 94.31 87 VAL A O 1
ATOM 636 N N . PRO A 1 88 ? 2.176 -13.112 -24.316 1.00 91.25 88 PRO A N 1
ATOM 637 C CA . PRO A 1 88 ? 3.102 -12.068 -24.766 1.00 91.25 88 PRO A CA 1
ATOM 638 C C . PRO A 1 88 ? 3.932 -11.464 -23.608 1.00 91.25 88 PRO A C 1
ATOM 640 O O . PRO A 1 88 ? 3.478 -11.476 -22.456 1.00 91.25 88 PRO A O 1
ATOM 643 N N . PRO A 1 89 ? 5.122 -10.889 -23.889 1.00 91.94 89 PRO A N 1
ATOM 644 C CA . PRO A 1 89 ? 5.951 -10.260 -22.864 1.00 91.94 89 PRO A CA 1
ATOM 645 C C . PRO A 1 89 ? 5.215 -9.106 -22.193 1.00 91.94 89 PRO A C 1
ATOM 647 O O . PRO A 1 89 ? 4.736 -8.181 -22.854 1.00 91.94 89 PRO A O 1
ATOM 650 N N . ARG A 1 90 ? 5.148 -9.122 -20.861 1.00 94.31 90 ARG A N 1
ATOM 651 C CA . ARG A 1 90 ? 4.574 -8.010 -20.096 1.00 94.31 90 ARG A CA 1
ATOM 652 C C . ARG A 1 90 ? 5.653 -6.954 -19.907 1.00 94.31 90 ARG A C 1
ATOM 654 O O . ARG A 1 90 ? 6.788 -7.306 -19.600 1.00 94.31 90 ARG A O 1
ATOM 661 N N . ARG A 1 91 ? 5.307 -5.676 -20.082 1.00 94.44 91 ARG A N 1
ATOM 662 C CA . ARG A 1 91 ? 6.237 -4.541 -19.967 1.00 94.44 91 ARG A CA 1
ATOM 663 C C . ARG A 1 91 ? 5.779 -3.547 -18.903 1.00 94.44 91 ARG A C 1
ATOM 665 O O . ARG A 1 91 ? 4.579 -3.342 -18.740 1.00 94.44 91 ARG A O 1
ATOM 672 N N . GLN A 1 92 ? 6.725 -2.919 -18.209 1.00 94.06 92 GLN A N 1
ATOM 673 C CA . GLN A 1 92 ? 6.474 -1.844 -17.241 1.00 94.06 92 GLN A CA 1
ATOM 674 C C . GLN A 1 92 ? 7.520 -0.736 -17.385 1.00 94.06 92 GLN A C 1
ATOM 676 O O . GLN A 1 92 ? 8.650 -1.011 -17.776 1.00 94.06 92 GLN A O 1
ATOM 681 N N . GLN A 1 93 ? 7.144 0.507 -17.080 1.00 95.00 93 GLN A N 1
ATOM 682 C CA . GLN A 1 93 ? 8.053 1.656 -17.042 1.00 95.00 93 GLN A CA 1
ATOM 683 C C . GLN A 1 93 ? 8.424 1.948 -15.592 1.00 95.00 93 GLN A C 1
ATOM 685 O O . GLN A 1 93 ? 7.537 2.191 -14.774 1.00 95.00 93 GLN A O 1
ATOM 690 N N . VAL A 1 94 ? 9.715 1.955 -15.281 1.00 93.06 94 VAL A N 1
ATOM 691 C CA . VAL A 1 94 ? 10.215 2.156 -13.915 1.00 93.06 94 VAL A CA 1
ATOM 692 C C . VAL A 1 94 ? 11.272 3.250 -13.876 1.00 93.06 94 VAL A C 1
ATOM 694 O O . VAL A 1 94 ? 11.929 3.533 -14.876 1.00 93.06 94 VAL A O 1
ATOM 697 N N . THR A 1 95 ? 11.419 3.900 -12.724 1.00 91.38 95 THR A N 1
ATOM 698 C CA . THR A 1 95 ? 12.548 4.803 -12.475 1.00 91.38 95 THR A CA 1
ATOM 699 C C . THR A 1 95 ? 13.795 3.991 -12.103 1.00 91.38 95 THR A C 1
ATOM 701 O O . THR A 1 95 ? 13.655 2.886 -11.569 1.00 91.38 95 THR A O 1
ATOM 704 N N . PRO A 1 96 ? 15.011 4.536 -12.306 1.00 89.94 96 PRO A N 1
ATOM 705 C CA . PRO A 1 96 ? 16.242 3.889 -11.847 1.00 89.94 96 PRO A CA 1
ATOM 706 C C . PRO A 1 96 ? 16.211 3.548 -10.358 1.00 89.94 96 PRO A C 1
ATOM 708 O O . PRO A 1 96 ? 16.459 2.407 -9.988 1.00 89.94 96 PRO A O 1
ATOM 711 N N . PHE A 1 97 ? 15.765 4.499 -9.528 1.00 87.75 97 PHE A N 1
ATOM 712 C CA . PHE A 1 97 ? 15.644 4.299 -8.085 1.00 87.75 97 PHE A CA 1
ATOM 713 C C . PHE A 1 97 ? 14.811 3.065 -7.722 1.00 87.75 97 PHE A C 1
ATOM 715 O O . PHE A 1 97 ? 15.219 2.304 -6.853 1.00 87.75 97 PHE A O 1
ATOM 722 N N . PHE A 1 98 ? 13.663 2.860 -8.382 1.00 89.19 98 PHE A N 1
ATOM 723 C CA . PHE A 1 98 ? 12.788 1.716 -8.117 1.00 89.19 98 PHE A CA 1
ATOM 724 C C . PHE A 1 98 ? 13.427 0.392 -8.550 1.00 89.19 98 PHE A C 1
ATOM 726 O O . PHE A 1 98 ? 13.362 -0.586 -7.813 1.00 89.19 98 PHE A O 1
ATOM 733 N N . TYR A 1 99 ? 14.065 0.364 -9.723 1.00 90.94 99 TYR A N 1
ATOM 734 C CA . TYR A 1 99 ? 14.716 -0.841 -10.245 1.00 90.94 99 TYR A CA 1
ATOM 735 C C . TYR A 1 99 ? 15.929 -1.274 -9.404 1.00 90.94 99 TYR A C 1
ATOM 737 O O . TYR A 1 99 ? 16.226 -2.461 -9.313 1.00 90.94 99 TYR A O 1
ATOM 745 N N . GLU A 1 100 ? 16.611 -0.321 -8.766 1.00 88.81 100 GLU A N 1
ATOM 746 C CA . GLU A 1 100 ? 17.758 -0.569 -7.884 1.00 88.81 100 GLU A CA 1
ATOM 747 C C . GLU A 1 100 ? 17.363 -1.101 -6.492 1.00 88.81 100 GLU A C 1
ATOM 749 O O . GLU A 1 100 ? 18.216 -1.667 -5.813 1.00 88.81 100 GLU A O 1
ATOM 754 N N . GLN A 1 101 ? 16.095 -0.976 -6.063 1.00 87.69 101 GLN A N 1
ATOM 755 C CA . GLN A 1 101 ? 15.651 -1.467 -4.743 1.00 87.69 101 GLN A CA 1
ATOM 756 C C . GLN A 1 101 ? 15.661 -2.998 -4.624 1.00 87.69 101 GLN A C 1
ATOM 758 O O . GLN A 1 101 ? 15.635 -3.528 -3.515 1.00 87.69 101 GLN A O 1
ATOM 763 N N . GLY A 1 102 ? 15.663 -3.722 -5.744 1.00 88.94 102 GLY A N 1
ATOM 764 C CA . GLY A 1 102 ? 15.661 -5.179 -5.744 1.00 88.94 102 GLY A CA 1
ATOM 765 C C . GLY A 1 102 ? 14.941 -5.792 -6.946 1.00 88.94 102 GLY A C 1
ATOM 766 O O . GLY A 1 102 ? 14.440 -5.080 -7.819 1.00 8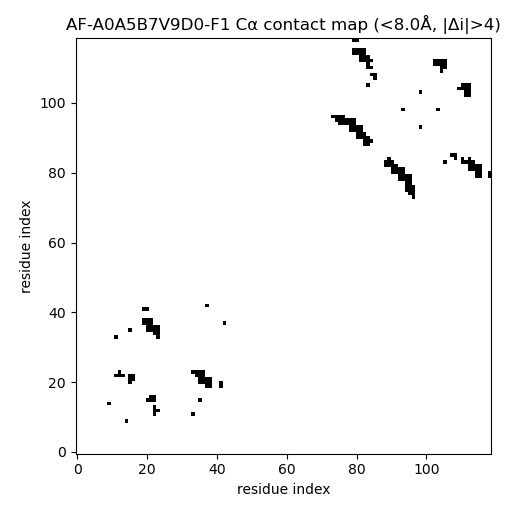8.94 102 GLY A O 1
ATOM 767 N N . PRO A 1 103 ? 14.890 -7.134 -7.018 1.00 92.94 103 PRO A N 1
ATOM 768 C CA . PRO A 1 103 ? 14.276 -7.839 -8.135 1.00 92.94 103 PRO A CA 1
ATOM 769 C C . PRO A 1 103 ? 12.763 -7.588 -8.201 1.00 92.94 103 PRO A C 1
ATOM 771 O O . PRO A 1 103 ? 12.019 -7.893 -7.271 1.00 92.94 103 PRO A O 1
ATOM 774 N N . VAL A 1 104 ? 12.293 -7.096 -9.348 1.00 94.25 104 VAL A N 1
ATOM 775 C CA . VAL A 1 104 ? 10.861 -6.944 -9.638 1.00 94.25 104 VAL A CA 1
ATOM 776 C C . VAL A 1 104 ? 10.339 -8.251 -10.229 1.00 94.25 104 VAL A C 1
ATOM 778 O O . VAL A 1 104 ? 10.778 -8.660 -11.303 1.00 94.25 104 VAL A O 1
ATOM 781 N N . LEU A 1 105 ? 9.395 -8.910 -9.556 1.00 95.81 105 LEU A N 1
ATOM 782 C CA . LEU A 1 105 ? 8.826 -10.183 -10.008 1.00 95.81 105 LEU A CA 1
ATOM 783 C C . LEU A 1 105 ? 7.540 -9.986 -10.817 1.00 95.81 105 LEU A C 1
ATOM 785 O O . LEU A 1 105 ? 6.684 -9.161 -10.493 1.00 95.81 105 LEU A O 1
ATOM 789 N N . CYS A 1 106 ? 7.364 -10.788 -11.864 1.00 95.62 106 CYS A N 1
ATOM 790 C CA . CYS A 1 106 ? 6.095 -10.870 -12.574 1.00 95.62 106 CYS A CA 1
ATOM 791 C C . CYS A 1 106 ? 5.091 -11.692 -11.776 1.00 95.62 106 CYS A C 1
ATOM 793 O O . CYS A 1 106 ? 5.257 -12.892 -11.642 1.00 95.62 106 CYS A O 1
ATOM 795 N N . GLY A 1 107 ? 3.982 -11.093 -11.343 1.00 93.81 107 GLY A N 1
ATOM 796 C CA . GLY A 1 107 ? 2.920 -11.821 -10.630 1.00 93.81 107 GLY A CA 1
ATOM 797 C C . GLY A 1 107 ? 2.216 -12.938 -11.421 1.00 93.81 107 GLY A C 1
ATOM 798 O O . GLY A 1 107 ? 1.285 -13.530 -10.896 1.00 93.81 107 GLY A O 1
ATOM 799 N N . LEU A 1 108 ? 2.613 -13.202 -12.674 1.00 95.12 108 LEU A N 1
ATOM 800 C CA . LEU A 1 108 ? 2.096 -14.315 -13.477 1.00 95.12 108 LEU A CA 1
ATOM 801 C C . LEU A 1 108 ? 3.111 -15.459 -13.588 1.00 95.12 108 LEU A C 1
ATOM 803 O O . LEU A 1 108 ? 2.833 -16.564 -13.148 1.00 95.12 108 LEU A O 1
ATOM 807 N N . CYS A 1 109 ? 4.284 -15.203 -14.175 1.00 95.81 109 CYS A N 1
ATOM 808 C CA . CYS A 1 109 ? 5.317 -16.231 -14.360 1.00 95.81 109 CYS A CA 1
ATOM 809 C C . CYS A 1 109 ? 6.310 -16.324 -13.196 1.00 95.81 109 CYS A C 1
ATOM 811 O O . CYS A 1 109 ? 7.173 -17.192 -13.208 1.00 95.81 109 CYS A O 1
ATOM 813 N N . LEU A 1 110 ? 6.229 -15.407 -12.228 1.00 95.50 110 LEU A N 1
ATOM 814 C CA . LEU A 1 110 ? 7.106 -15.286 -11.058 1.00 95.50 110 LEU A CA 1
ATOM 815 C C . LEU A 1 110 ? 8.598 -15.101 -11.381 1.00 95.50 110 LEU A C 1
ATOM 817 O O . LEU A 1 110 ? 9.428 -15.081 -10.477 1.00 95.50 110 LEU A O 1
ATOM 821 N N . THR A 1 111 ? 8.946 -14.889 -12.652 1.00 95.38 111 THR A N 1
ATOM 822 C CA . THR A 1 111 ? 10.311 -14.561 -13.068 1.00 95.38 111 THR A CA 1
ATOM 823 C C . THR A 1 111 ? 10.598 -13.068 -12.918 1.00 95.38 111 THR A C 1
ATOM 825 O O . THR A 1 111 ? 9.690 -12.228 -12.895 1.00 95.38 111 THR A O 1
ATOM 828 N N . VAL A 1 112 ? 11.885 -12.738 -12.802 1.00 95.62 112 VAL A N 1
ATOM 829 C CA . VAL A 1 112 ? 12.368 -11.362 -12.652 1.00 95.62 112 VAL A CA 1
ATOM 830 C C . VAL A 1 112 ? 12.181 -10.596 -13.963 1.00 95.62 112 VAL A C 1
ATOM 832 O O . VAL A 1 112 ? 12.599 -11.055 -15.028 1.00 95.62 112 VAL A O 1
ATOM 835 N N . PHE A 1 113 ? 11.592 -9.404 -13.889 1.00 96.50 113 PHE A N 1
ATOM 836 C CA . PHE A 1 113 ? 11.595 -8.451 -14.992 1.00 96.50 113 PHE A CA 1
ATOM 837 C C . PHE A 1 113 ? 13.022 -7.968 -15.268 1.00 96.50 113 PHE A C 1
ATOM 839 O O . PHE A 1 113 ? 13.710 -7.485 -14.371 1.00 96.50 113 PHE A O 1
ATOM 846 N N . ARG A 1 114 ? 13.451 -8.039 -16.527 1.00 95.19 114 ARG A N 1
ATOM 847 C CA . ARG A 1 114 ? 14.764 -7.562 -16.979 1.00 95.19 114 ARG A CA 1
ATOM 848 C C . ARG A 1 114 ? 14.616 -6.274 -17.771 1.00 95.19 114 ARG A C 1
ATOM 850 O O . ARG A 1 114 ? 13.571 -6.036 -18.372 1.00 95.19 114 ARG A O 1
ATOM 857 N N . ARG A 1 115 ? 15.666 -5.451 -17.820 1.00 93.19 115 ARG A N 1
ATOM 858 C CA . ARG A 1 115 ? 15.687 -4.263 -18.687 1.00 93.19 115 ARG A CA 1
ATOM 859 C C . ARG A 1 115 ? 15.396 -4.656 -20.137 1.00 93.19 115 ARG A C 1
ATOM 861 O O . ARG A 1 115 ? 16.028 -5.557 -20.683 1.00 93.19 115 ARG A O 1
ATOM 868 N N . HIS A 1 116 ? 14.426 -3.981 -20.744 1.00 88.69 116 HIS A N 1
ATOM 869 C CA . HIS A 1 116 ? 14.036 -4.234 -22.119 1.00 88.69 116 HIS A CA 1
ATOM 870 C C . HIS A 1 116 ? 15.043 -3.567 -23.075 1.00 88.69 116 HIS A C 1
ATOM 872 O O . HIS A 1 116 ? 15.282 -2.364 -22.954 1.00 88.69 116 HIS A O 1
ATOM 878 N N . PRO A 1 117 ? 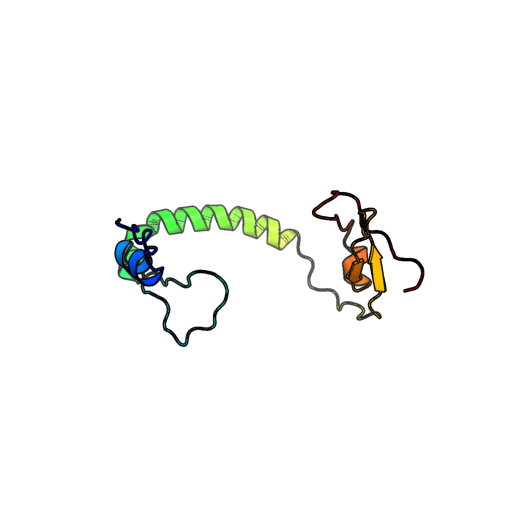15.619 -4.293 -24.048 1.00 74.12 117 PRO A N 1
ATOM 879 C CA . PRO A 1 117 ? 16.508 -3.690 -25.037 1.00 74.12 117 PRO A CA 1
ATOM 880 C C . PRO A 1 117 ? 15.723 -2.687 -25.902 1.00 74.12 117 PRO A C 1
ATOM 882 O O . PRO A 1 117 ? 14.712 -3.039 -26.504 1.00 74.12 117 PRO A O 1
ATOM 885 N N . GLY A 1 118 ? 16.142 -1.419 -25.921 1.00 67.88 118 GLY A N 1
ATOM 886 C CA . GLY A 1 118 ? 15.471 -0.337 -26.664 1.00 67.88 118 GLY A CA 1
ATOM 887 C C . GLY A 1 118 ? 14.773 0.727 -25.807 1.00 67.88 118 GLY A C 1
ATOM 888 O O . GLY A 1 118 ? 14.003 1.513 -26.350 1.00 67.88 118 GLY A O 1
ATOM 889 N N . SER A 1 119 ? 15.017 0.740 -24.491 1.00 56.56 119 SER A N 1
ATOM 890 C CA . SER A 1 119 ? 14.678 1.849 -23.584 1.00 56.56 119 SER A CA 1
ATOM 891 C C . SER A 1 119 ? 15.854 2.783 -23.326 1.00 56.56 119 SER A C 1
ATOM 893 O O . SER A 1 119 ? 16.916 2.233 -22.922 1.00 56.56 119 SER A O 1
#

Sequence (119 aa):
MSAAATDAGTTSAYLAREVGLLPPRRSDPFVGRAHSILTDTEAARWTDVITALDAAAAVQLQAAVQMVEAPRTARSGTRFAIACECVPPRRQQVTPFFYEQGPVLCGLCLTVFRRHPGS

Foldseek 3Di:
DDDDDPDDDDDPCNVLVVLPWHFDDPPDDDDDPDPTHHDPVNCVVCVVVVVVVVVVVVVVVVVVVVVDDDPDPDPQDAWFWWWDPDVVIDIDTDGPRVVVVDFDADPPPRDGTGGDPPD

pLDDT: mean 76.72, std 17.46, range [34.5, 96.81]